Protein AF-A0A950LR34-F1 (afdb_monomer)

Secondary structure (DSSP, 8-state):
-PPPPGGG----EEEEEEEE---TT--S---EEEEE-S-EEETTEEE-SEEEEEEE-SSTTEEEEEETT-SS-SEEEEEEEESSS--EEEEEEETTEEEEEEEEEEP-

pLDDT: mean 78.22, std 17.36, range [39.41, 95.75]

Radius of gyration: 15.67 Å; Cα contacts (8 Å, |Δi|>4): 218; chains: 1; bounding box: 29×37×52 Å

Sequence (108 aa):
MTPISESEFNSCFALVPLSRAGGESSPHLEAAMAHVPFDFVVGEMLLPAGAYDLTQTEIPGMLALKRNGCAYPAALVQEIRSEPNTAKLLFYRQEKLYFLAQVLSGKN

Structure (mmCIF, N/CA/C/O backbone):
data_AF-A0A950LR34-F1
#
_entry.id   AF-A0A950LR34-F1
#
loop_
_atom_site.group_PDB
_atom_site.id
_atom_site.type_symbol
_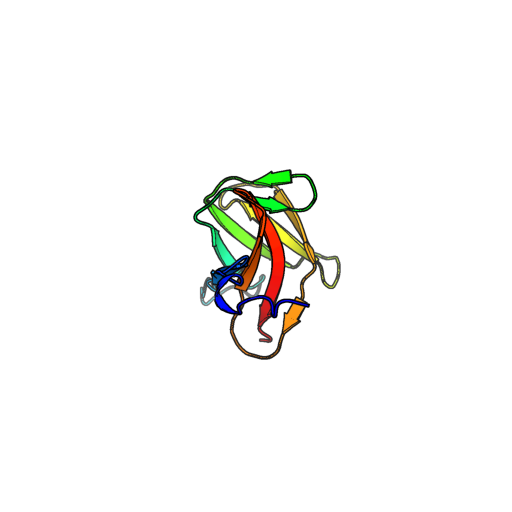atom_site.label_atom_id
_atom_site.label_alt_id
_atom_site.label_comp_id
_atom_site.label_asym_id
_atom_site.label_entity_id
_atom_site.label_seq_id
_atom_site.pdbx_PDB_ins_code
_atom_site.Cartn_x
_atom_site.Cartn_y
_atom_site.Cartn_z
_atom_site.occupancy
_atom_site.B_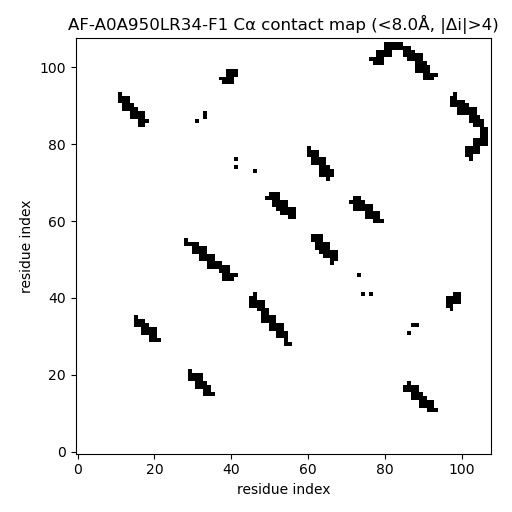iso_or_equiv
_atom_site.auth_seq_id
_atom_site.auth_comp_id
_atom_site.auth_asym_id
_atom_site.auth_atom_id
_atom_site.pdbx_PDB_model_num
ATOM 1 N N . MET A 1 1 ? 3.844 19.515 34.458 1.00 45.19 1 MET A N 1
ATOM 2 C CA . MET A 1 1 ? 4.386 18.739 33.324 1.00 45.19 1 MET A CA 1
ATOM 3 C C . MET A 1 1 ? 4.308 17.275 33.703 1.00 45.19 1 MET A C 1
ATOM 5 O O . MET A 1 1 ? 5.172 16.787 34.415 1.00 45.19 1 MET A O 1
ATOM 9 N N . THR A 1 2 ? 3.212 16.614 33.354 1.00 46.50 2 THR A N 1
ATOM 10 C CA . THR A 1 2 ? 3.083 15.162 33.501 1.00 46.50 2 THR A CA 1
ATOM 11 C C . THR A 1 2 ? 3.919 14.496 32.406 1.00 46.50 2 THR A C 1
ATOM 13 O O . THR A 1 2 ? 3.800 14.903 31.249 1.00 46.50 2 THR A O 1
ATOM 16 N N . PRO A 1 3 ? 4.791 13.527 32.733 1.00 52.62 3 PRO A N 1
ATOM 17 C CA . PRO A 1 3 ? 5.471 12.743 31.715 1.00 52.62 3 PRO A CA 1
ATOM 18 C C . PRO A 1 3 ? 4.414 11.925 30.971 1.00 52.62 3 PRO A C 1
ATOM 20 O O . PRO A 1 3 ? 3.606 11.227 31.587 1.00 52.62 3 PRO A O 1
ATOM 23 N N . ILE A 1 4 ? 4.383 12.070 29.650 1.00 55.19 4 ILE A N 1
ATOM 24 C CA . ILE A 1 4 ? 3.538 11.259 28.776 1.00 55.19 4 ILE A CA 1
ATOM 25 C C . ILE A 1 4 ? 4.001 9.815 28.971 1.00 55.19 4 ILE A C 1
ATOM 27 O O . ILE A 1 4 ? 5.184 9.517 28.803 1.00 55.19 4 ILE A O 1
ATOM 31 N N . SER A 1 5 ? 3.092 8.946 29.412 1.00 51.06 5 SER A N 1
ATOM 32 C CA . SER A 1 5 ? 3.397 7.533 29.619 1.00 51.06 5 SER A CA 1
ATOM 33 C C . SER A 1 5 ? 3.743 6.903 28.273 1.00 51.06 5 SER A C 1
ATOM 35 O O . SER A 1 5 ? 2.949 6.950 27.337 1.00 51.06 5 SER A O 1
ATOM 37 N N . GLU A 1 6 ? 4.916 6.278 28.184 1.00 54.22 6 GLU A N 1
ATOM 38 C CA . GLU A 1 6 ? 5.411 5.565 26.995 1.00 54.22 6 GLU A CA 1
ATOM 39 C C . GLU A 1 6 ? 4.458 4.447 26.506 1.00 54.22 6 GLU A C 1
ATOM 41 O O . GLU A 1 6 ? 4.628 3.921 25.410 1.00 54.22 6 GLU A O 1
ATOM 46 N N . SER A 1 7 ? 3.413 4.115 27.275 1.00 49.38 7 SER A N 1
ATOM 47 C CA . SER A 1 7 ? 2.373 3.140 26.933 1.00 49.38 7 SER A CA 1
ATOM 48 C C . SER A 1 7 ? 1.275 3.650 25.984 1.00 49.38 7 SER A C 1
ATOM 50 O O . SER A 1 7 ? 0.479 2.838 25.512 1.00 49.38 7 SER A O 1
ATOM 52 N N . GLU A 1 8 ? 1.216 4.949 25.663 1.00 49.38 8 GLU A N 1
ATOM 53 C CA . GLU A 1 8 ? 0.264 5.499 24.675 1.00 49.38 8 GLU A CA 1
ATOM 54 C C . GLU A 1 8 ? 0.808 5.522 23.235 1.00 49.38 8 GLU A C 1
ATOM 56 O O . GLU A 1 8 ? 0.053 5.760 22.293 1.00 49.38 8 GLU A O 1
ATOM 61 N N . PHE A 1 9 ? 2.074 5.149 23.015 1.00 48.31 9 PHE A N 1
ATOM 62 C CA . PHE A 1 9 ? 2.626 4.847 21.683 1.00 48.31 9 PHE A CA 1
ATOM 63 C C . PHE A 1 9 ? 2.160 3.471 21.161 1.00 48.31 9 PHE A C 1
ATOM 65 O O . PHE A 1 9 ? 2.911 2.738 20.514 1.00 48.31 9 PHE A O 1
ATOM 72 N N . ASN A 1 10 ? 0.908 3.095 21.439 1.00 48.59 10 ASN A N 1
ATOM 73 C CA . ASN A 1 10 ? 0.295 1.834 21.025 1.00 48.59 10 ASN A CA 1
ATOM 74 C C . ASN A 1 10 ? 0.110 1.790 19.494 1.00 48.59 10 ASN A C 1
ATOM 76 O O . ASN A 1 10 ? -0.959 2.085 18.962 1.00 48.59 10 ASN A O 1
ATOM 80 N N . SER A 1 11 ? 1.194 1.427 18.798 1.00 64.38 11 SER A N 1
ATOM 81 C CA . SER A 1 11 ? 1.318 1.087 17.372 1.00 64.38 11 SER A CA 1
ATOM 82 C C . SER A 1 11 ? 0.397 1.867 16.428 1.00 64.38 11 SER A C 1
ATOM 84 O O . SER A 1 11 ? -0.566 1.336 15.874 1.00 64.38 11 SER A O 1
ATOM 86 N N . CYS A 1 12 ? 0.755 3.123 16.161 1.00 86.25 12 CYS A N 1
ATOM 87 C CA . CYS A 1 12 ? 0.183 3.912 15.065 1.00 86.25 12 CYS A CA 1
ATOM 88 C C . CYS A 1 12 ? 0.709 3.486 13.686 1.00 86.25 12 CYS A C 1
ATOM 90 O O . CYS A 1 12 ? 0.555 4.234 12.730 1.00 86.25 12 CYS A O 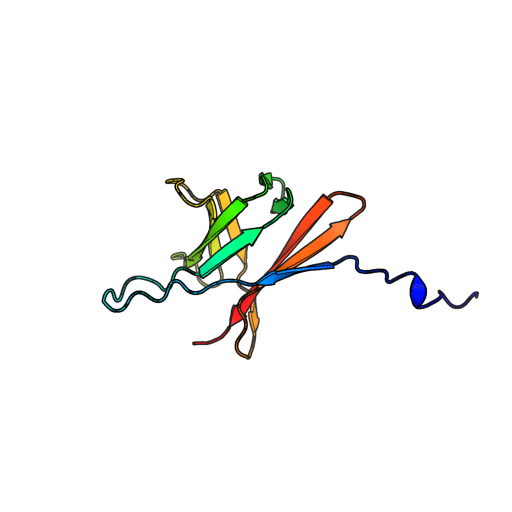1
ATOM 92 N N . PHE A 1 13 ? 1.360 2.327 13.562 1.00 88.44 13 PHE A N 1
ATOM 93 C CA . PHE A 1 13 ? 1.975 1.896 12.314 1.00 88.44 13 PHE A CA 1
ATOM 94 C C . PHE A 1 13 ? 1.668 0.435 12.001 1.00 88.44 13 PHE A C 1
ATOM 96 O O . PHE A 1 13 ? 1.536 -0.390 12.904 1.00 88.44 13 PHE A O 1
ATOM 103 N N . ALA A 1 14 ? 1.593 0.117 10.710 1.00 90.31 14 ALA A N 1
ATOM 104 C CA . ALA A 1 14 ? 1.517 -1.248 10.208 1.00 90.31 14 ALA A CA 1
ATOM 105 C C . ALA A 1 14 ? 2.574 -1.467 9.124 1.00 90.31 14 ALA A C 1
ATOM 107 O O . ALA A 1 14 ? 2.817 -0.596 8.291 1.00 90.31 14 ALA A O 1
ATOM 108 N N . LEU A 1 15 ? 3.193 -2.645 9.139 1.00 90.56 15 LEU A N 1
ATOM 109 C CA . LEU A 1 15 ? 4.165 -3.067 8.139 1.00 90.56 15 LEU A CA 1
ATOM 110 C C . LEU A 1 15 ? 3.574 -4.212 7.327 1.00 90.56 15 LEU A C 1
ATOM 112 O O . LEU A 1 15 ? 3.187 -5.233 7.893 1.00 90.56 15 LEU A O 1
ATOM 116 N N . VAL A 1 16 ? 3.553 -4.056 6.008 1.00 90.44 16 VAL A N 1
ATOM 117 C CA . VAL A 1 16 ? 3.180 -5.124 5.077 1.00 90.44 16 VAL A CA 1
ATOM 118 C C . VAL A 1 16 ? 4.432 -5.548 4.315 1.00 90.44 16 VAL A C 1
ATOM 120 O O . VAL A 1 16 ? 5.030 -4.714 3.632 1.00 90.44 16 VAL A O 1
ATOM 123 N N . PRO A 1 17 ? 4.879 -6.810 4.435 1.00 88.12 17 PRO A N 1
ATOM 124 C CA . PRO A 1 17 ? 6.027 -7.290 3.683 1.00 88.12 17 PRO A CA 1
ATOM 125 C C . PRO A 1 17 ? 5.697 -7.393 2.195 1.00 88.12 17 PRO A C 1
ATOM 127 O O . PRO A 1 17 ? 4.578 -7.738 1.814 1.00 88.12 17 PRO A O 1
ATOM 130 N N . LEU A 1 18 ? 6.697 -7.119 1.364 1.00 83.94 18 LEU A N 1
ATOM 131 C CA . LEU A 1 18 ? 6.635 -7.383 -0.063 1.00 83.94 18 LEU A CA 1
ATOM 132 C C . LEU A 1 18 ? 7.213 -8.769 -0.350 1.00 83.94 18 LEU A C 1
ATOM 134 O O . LEU A 1 18 ? 8.276 -9.138 0.152 1.00 83.94 18 LEU A O 1
ATOM 138 N N . SER A 1 19 ? 6.512 -9.537 -1.172 1.00 82.25 19 SER A N 1
ATOM 139 C CA . SER A 1 19 ? 6.984 -10.795 -1.739 1.00 82.25 19 SER A CA 1
ATOM 140 C C . SER A 1 19 ? 7.614 -10.527 -3.106 1.00 82.25 19 SER A C 1
ATOM 142 O O . SER A 1 19 ? 7.039 -9.807 -3.919 1.00 82.25 19 SER A O 1
ATOM 144 N N . ARG A 1 20 ? 8.788 -11.108 -3.379 1.00 68.62 20 ARG A N 1
ATOM 145 C CA . ARG A 1 20 ? 9.379 -11.112 -4.727 1.00 68.62 20 ARG A CA 1
ATOM 146 C C . ARG A 1 20 ? 8.802 -12.292 -5.500 1.00 68.62 20 ARG A C 1
ATOM 148 O O . ARG A 1 20 ? 8.867 -13.425 -5.022 1.00 68.62 20 ARG A O 1
ATOM 155 N N . ALA A 1 21 ? 8.243 -12.041 -6.678 1.00 57.56 21 ALA A N 1
ATOM 156 C CA . ALA A 1 21 ? 7.866 -13.110 -7.592 1.00 57.56 21 ALA A CA 1
ATOM 157 C C . ALA A 1 21 ? 9.133 -13.614 -8.307 1.00 57.56 21 ALA A C 1
ATOM 159 O O . ALA A 1 21 ? 9.530 -13.084 -9.339 1.00 57.56 21 ALA A O 1
ATOM 160 N N . GLY A 1 22 ? 9.805 -14.610 -7.725 1.00 47.00 22 GLY A N 1
ATOM 161 C CA . GLY A 1 22 ? 10.949 -15.277 -8.347 1.00 47.00 22 GLY A CA 1
ATOM 162 C C . GLY A 1 22 ? 10.488 -16.254 -9.428 1.00 47.00 22 GLY A C 1
ATOM 163 O O . GLY A 1 22 ? 10.109 -17.379 -9.116 1.00 47.00 22 GLY A O 1
ATOM 164 N N . GLY A 1 23 ? 10.505 -15.819 -10.687 1.00 44.59 23 GLY A N 1
ATOM 165 C CA . GLY A 1 23 ? 10.362 -16.681 -11.860 1.00 44.59 23 GLY A CA 1
ATOM 166 C C . GLY A 1 23 ? 11.629 -16.609 -12.705 1.00 44.59 23 GLY A C 1
ATOM 167 O O . GLY A 1 23 ? 11.886 -15.595 -13.350 1.00 44.59 23 GLY A O 1
ATOM 168 N N . GLU A 1 24 ? 12.433 -17.671 -12.694 1.00 49.19 24 GLU A N 1
ATOM 169 C CA . GLU A 1 24 ? 13.607 -17.819 -13.555 1.00 49.19 24 GLU A CA 1
ATOM 170 C C . GLU A 1 24 ? 13.148 -17.831 -15.023 1.00 49.19 24 GLU A C 1
ATOM 172 O O . GLU A 1 24 ? 12.597 -18.834 -15.466 1.00 49.19 24 GLU A O 1
ATOM 177 N N . SER A 1 25 ? 13.279 -16.717 -15.763 1.00 45.09 25 SER A N 1
ATOM 178 C CA . SER A 1 25 ? 13.499 -16.686 -17.236 1.00 45.09 25 SER A CA 1
ATOM 179 C C . SER A 1 25 ? 13.221 -15.350 -17.943 1.00 45.09 25 SER A C 1
ATOM 181 O O . SER A 1 25 ? 13.393 -15.300 -19.159 1.00 45.09 25 SER A O 1
ATOM 183 N N . SER A 1 26 ? 12.860 -14.250 -17.270 1.00 39.41 26 SER A N 1
ATOM 184 C CA . SER A 1 26 ? 12.648 -12.979 -17.988 1.00 39.41 26 SER A CA 1
ATOM 185 C C . SER A 1 26 ? 13.399 -11.798 -17.365 1.00 39.41 26 SER A C 1
ATOM 187 O O . SER A 1 26 ? 13.207 -11.523 -16.185 1.00 39.41 26 SER A O 1
ATOM 189 N N . PRO A 1 27 ? 14.218 -11.052 -18.134 1.00 39.56 27 PRO A N 1
ATOM 190 C CA . PRO A 1 27 ? 14.913 -9.850 -17.663 1.00 39.56 27 PRO A CA 1
ATOM 191 C C . PRO A 1 27 ? 13.981 -8.630 -17.511 1.00 39.56 27 PRO A C 1
ATOM 193 O O . PRO A 1 27 ? 14.451 -7.508 -17.331 1.00 39.56 27 PRO A O 1
ATOM 196 N N . HIS A 1 28 ? 12.660 -8.817 -17.586 1.00 39.66 28 HIS A N 1
ATOM 197 C CA . HIS A 1 28 ? 11.685 -7.751 -17.397 1.00 39.66 28 HIS A CA 1
ATOM 198 C C . HIS A 1 28 ? 11.227 -7.682 -15.941 1.00 39.66 28 HIS A C 1
ATOM 200 O O . HIS A 1 28 ? 10.398 -8.477 -15.517 1.00 39.66 28 HIS A O 1
ATOM 206 N N . LEU A 1 29 ? 11.771 -6.687 -15.233 1.00 47.47 29 LEU A N 1
ATOM 207 C CA . LEU A 1 29 ? 11.294 -6.104 -13.977 1.00 47.47 29 LEU A CA 1
ATOM 208 C C . LEU A 1 29 ? 10.804 -7.097 -12.915 1.00 47.47 29 LEU A C 1
ATOM 210 O O . LEU A 1 29 ? 9.661 -7.540 -12.922 1.00 47.47 29 LEU A O 1
ATOM 214 N N . GLU A 1 30 ? 11.655 -7.310 -11.917 1.00 56.78 30 GLU A N 1
ATOM 215 C CA . GLU A 1 30 ? 11.293 -7.808 -10.589 1.00 56.78 30 GLU A CA 1
ATOM 216 C C . GLU A 1 30 ? 10.065 -7.064 -10.028 1.00 56.78 30 GLU A C 1
ATOM 218 O O . GLU A 1 30 ? 10.179 -5.999 -9.421 1.00 56.78 30 GLU A O 1
ATOM 223 N N . ALA A 1 31 ? 8.870 -7.606 -10.264 1.00 65.19 31 ALA A N 1
ATOM 224 C CA . ALA A 1 31 ? 7.639 -7.098 -9.684 1.00 65.19 31 ALA A CA 1
ATOM 225 C C . ALA A 1 31 ? 7.563 -7.564 -8.224 1.00 65.19 31 ALA A C 1
ATOM 227 O O . ALA A 1 31 ? 7.581 -8.765 -7.931 1.00 65.19 31 ALA A O 1
ATOM 228 N N . ALA A 1 32 ? 7.488 -6.607 -7.302 1.00 83.62 32 ALA A N 1
ATOM 229 C CA . ALA A 1 32 ? 7.249 -6.882 -5.892 1.00 83.62 32 ALA A CA 1
ATOM 230 C C . ALA A 1 32 ? 5.739 -6.868 -5.627 1.00 83.62 32 ALA A C 1
ATOM 232 O O . ALA A 1 32 ? 5.039 -5.992 -6.125 1.00 83.62 32 ALA A O 1
ATOM 233 N N . MET A 1 33 ? 5.225 -7.808 -4.839 1.00 88.69 33 MET A N 1
ATOM 234 C CA . MET A 1 33 ? 3.796 -7.907 -4.531 1.00 88.69 33 MET A CA 1
ATOM 235 C C . MET A 1 33 ? 3.541 -7.713 -3.036 1.00 88.69 33 MET A C 1
ATOM 237 O O . MET A 1 33 ? 4.231 -8.296 -2.203 1.00 88.69 33 MET A O 1
ATOM 241 N N . ALA A 1 34 ? 2.526 -6.927 -2.690 1.00 90.62 34 ALA A N 1
ATOM 242 C CA . ALA A 1 34 ? 2.051 -6.708 -1.328 1.00 90.62 34 ALA A CA 1
ATOM 243 C C . ALA A 1 34 ? 0.655 -7.306 -1.139 1.00 90.62 34 ALA A C 1
ATOM 245 O O . ALA A 1 34 ? -0.227 -7.067 -1.961 1.00 90.62 34 ALA A O 1
ATOM 246 N N . HIS A 1 35 ? 0.417 -7.985 -0.019 1.00 94.00 35 HIS A N 1
ATOM 247 C CA . HIS A 1 35 ? -0.932 -8.351 0.420 1.00 94.00 35 HIS A CA 1
ATOM 248 C C . HIS A 1 35 ? -1.356 -7.446 1.578 1.00 94.00 35 HIS A C 1
ATOM 250 O O . HIS A 1 35 ? -0.916 -7.638 2.711 1.00 94.00 35 HIS A O 1
ATOM 256 N N . VAL A 1 36 ? -2.198 -6.452 1.296 1.00 94.50 36 VAL A N 1
ATOM 257 C CA . VAL A 1 36 ? -2.667 -5.476 2.289 1.00 94.50 36 VAL A CA 1
ATOM 258 C C . VAL A 1 36 ? -4.017 -5.940 2.859 1.00 94.50 36 VAL A C 1
ATOM 260 O O . VAL A 1 36 ? -4.974 -6.064 2.093 1.00 94.50 36 VAL A O 1
ATOM 263 N N . PRO A 1 37 ? -4.132 -6.212 4.175 1.00 95.00 37 PRO A N 1
ATOM 264 C CA . PRO A 1 37 ? -5.332 -6.813 4.770 1.00 95.00 37 PRO A CA 1
ATOM 265 C C . PRO A 1 37 ? -6.414 -5.798 5.183 1.00 95.00 37 PRO A C 1
ATOM 267 O O . PRO A 1 37 ? -7.380 -6.169 5.845 1.00 95.00 37 PRO A O 1
ATOM 270 N N . PHE A 1 38 ? -6.252 -4.524 4.836 1.00 94.94 38 PHE A N 1
ATOM 271 C CA . PHE A 1 38 ? -7.157 -3.431 5.189 1.00 94.94 38 PHE A CA 1
ATOM 272 C C . PHE A 1 38 ? -7.265 -2.435 4.036 1.00 94.94 38 PHE A C 1
ATOM 274 O O . PHE A 1 38 ? -6.368 -2.350 3.195 1.00 94.94 38 PHE A O 1
ATOM 281 N N . ASP A 1 39 ? -8.352 -1.669 4.021 1.00 95.75 39 ASP A N 1
ATOM 282 C CA . ASP A 1 39 ? -8.482 -0.520 3.131 1.00 95.75 39 ASP A CA 1
ATOM 283 C C . ASP A 1 39 ? -7.494 0.569 3.566 1.00 95.75 39 ASP A C 1
ATOM 285 O O . ASP A 1 39 ? -7.264 0.785 4.763 1.00 95.75 39 ASP A O 1
ATOM 289 N N . PHE A 1 40 ? -6.883 1.246 2.600 1.00 95.75 40 PHE A N 1
ATOM 290 C CA . PHE A 1 40 ? -5.823 2.212 2.861 1.00 95.75 40 PHE A CA 1
ATOM 291 C C . PHE A 1 40 ? -5.875 3.404 1.914 1.00 95.75 40 PHE A C 1
ATOM 293 O O . PHE A 1 40 ? -6.395 3.326 0.807 1.00 95.75 40 PHE A O 1
ATOM 300 N N . VAL A 1 41 ? -5.309 4.520 2.352 1.00 95.19 41 VAL A N 1
ATOM 301 C CA . VAL A 1 41 ? -5.273 5.780 1.619 1.00 95.19 41 VAL A CA 1
ATOM 302 C C . VAL A 1 41 ? -3.889 5.992 1.012 1.00 95.19 41 VAL A C 1
ATOM 304 O O . VAL A 1 41 ? -2.870 5.824 1.688 1.00 95.19 41 VAL A O 1
ATOM 307 N N . VAL A 1 42 ? -3.855 6.397 -0.257 1.00 92.94 42 VAL A N 1
ATOM 308 C CA . VAL A 1 42 ? -2.653 6.857 -0.965 1.00 92.94 42 VAL A CA 1
ATOM 309 C C . VAL A 1 42 ? -2.930 8.242 -1.533 1.00 92.94 42 VAL A C 1
ATOM 311 O O . VAL A 1 42 ? -3.744 8.389 -2.445 1.00 92.94 42 VAL A O 1
ATOM 314 N N . GLY A 1 43 ? -2.270 9.267 -0.987 1.00 88.31 43 GLY A N 1
ATOM 315 C CA . GLY A 1 43 ? -2.621 10.658 -1.281 1.00 88.31 43 GLY A CA 1
ATOM 316 C C . GLY A 1 43 ? -4.066 10.938 -0.863 1.00 88.31 43 GLY A C 1
ATOM 317 O O . GLY A 1 43 ? -4.367 10.956 0.325 1.00 88.31 43 GLY A O 1
ATOM 318 N N . GLU A 1 44 ? -4.955 11.098 -1.843 1.00 87.75 44 GLU A N 1
ATOM 319 C CA . GLU A 1 44 ? -6.393 11.349 -1.644 1.00 87.75 44 GLU A CA 1
ATOM 320 C C . GLU A 1 44 ? -7.276 10.142 -2.016 1.00 87.75 44 GLU A C 1
ATOM 322 O O . GLU A 1 44 ? -8.500 10.199 -1.906 1.00 87.75 44 GLU A O 1
ATOM 327 N N . MET A 1 45 ? -6.676 9.036 -2.469 1.00 91.56 45 MET A N 1
ATOM 328 C CA . MET A 1 45 ? -7.409 7.869 -2.962 1.00 91.56 45 MET A CA 1
ATOM 329 C C . MET A 1 45 ? -7.526 6.789 -1.895 1.00 91.56 45 MET A C 1
ATOM 331 O O . MET A 1 45 ? -6.515 6.338 -1.359 1.00 91.56 45 MET A O 1
ATOM 335 N N . LEU A 1 46 ? -8.750 6.319 -1.652 1.00 94.06 46 LEU A N 1
ATOM 336 C CA . LEU A 1 46 ? -9.010 5.121 -0.858 1.00 94.06 46 LEU A CA 1
ATOM 337 C C . LEU A 1 46 ? -8.913 3.876 -1.750 1.00 94.06 46 LEU A C 1
ATOM 339 O O . LEU A 1 46 ? -9.654 3.733 -2.724 1.00 94.06 46 LEU A O 1
ATOM 343 N N . LEU A 1 47 ? -8.007 2.972 -1.401 1.00 94.75 47 LEU A N 1
ATOM 344 C CA . LEU A 1 47 ? -7.774 1.699 -2.065 1.00 94.75 47 LEU A CA 1
ATOM 345 C C . LEU A 1 47 ? -8.256 0.547 -1.171 1.00 94.75 47 LEU A C 1
ATOM 347 O O . LEU A 1 47 ? -7.979 0.555 0.030 1.00 94.75 47 LEU A O 1
ATOM 351 N N . PRO A 1 48 ? -8.974 -0.442 -1.728 1.00 95.25 48 PRO A N 1
ATOM 352 C CA . PRO A 1 48 ? -9.487 -1.556 -0.942 1.00 95.25 48 PRO A CA 1
ATOM 353 C C . PRO A 1 48 ? -8.378 -2.523 -0.511 1.00 95.25 48 PRO A C 1
ATOM 355 O O . PRO A 1 48 ? -7.345 -2.639 -1.169 1.00 95.25 48 PRO A O 1
ATOM 358 N N . ALA A 1 49 ? -8.625 -3.302 0.538 1.00 95.62 49 ALA A N 1
ATOM 359 C CA . ALA A 1 49 ? -7.782 -4.441 0.892 1.00 95.62 49 ALA A CA 1
ATOM 360 C C . ALA A 1 49 ? -7.571 -5.384 -0.313 1.00 95.62 49 ALA A C 1
ATOM 362 O O . ALA A 1 49 ? -8.487 -5.643 -1.108 1.00 95.62 49 ALA A O 1
ATOM 363 N N . GLY A 1 50 ? -6.363 -5.933 -0.454 1.00 94.31 50 GLY A N 1
ATOM 364 C CA . GLY A 1 50 ? -6.056 -6.851 -1.547 1.00 94.31 50 GLY A CA 1
ATOM 365 C C . GLY A 1 50 ? -4.577 -7.009 -1.878 1.00 94.31 50 GLY A C 1
ATOM 366 O O . GLY A 1 50 ? -3.691 -6.564 -1.150 1.00 94.31 50 GLY A O 1
ATOM 367 N N . ALA A 1 51 ? -4.332 -7.683 -3.003 1.00 93.06 51 ALA A N 1
ATOM 368 C CA . ALA A 1 51 ? -3.006 -7.857 -3.578 1.00 93.06 51 ALA A CA 1
ATOM 369 C C . ALA A 1 51 ? -2.665 -6.687 -4.509 1.00 93.06 51 ALA A C 1
ATOM 371 O O . ALA A 1 51 ? -3.461 -6.326 -5.385 1.00 93.06 51 ALA A O 1
ATOM 372 N N . TYR A 1 52 ? -1.477 -6.124 -4.329 1.00 91.88 52 TYR A N 1
ATOM 373 C CA . TYR A 1 52 ? -0.970 -5.005 -5.108 1.00 91.88 52 TYR A CA 1
ATOM 374 C C . TYR A 1 52 ? 0.427 -5.303 -5.632 1.00 91.88 52 TYR A C 1
ATOM 376 O O . TYR A 1 52 ? 1.319 -5.651 -4.863 1.00 91.88 52 TYR A O 1
ATOM 384 N N . ASP A 1 53 ? 0.615 -5.115 -6.931 1.00 90.19 53 ASP A N 1
ATOM 385 C CA . ASP A 1 53 ? 1.914 -5.160 -7.581 1.00 90.19 53 ASP A CA 1
ATOM 386 C C . ASP A 1 53 ? 2.561 -3.772 -7.492 1.00 90.19 53 ASP A C 1
ATOM 388 O O . ASP A 1 53 ? 1.920 -2.749 -7.757 1.00 90.19 53 ASP A O 1
ATOM 392 N N . LEU A 1 54 ? 3.842 -3.742 -7.150 1.00 87.56 54 LEU A N 1
ATOM 393 C CA . LEU A 1 54 ? 4.709 -2.581 -7.25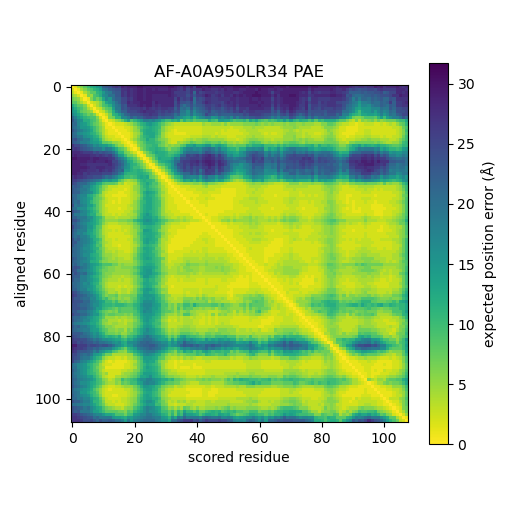1 1.00 87.56 54 LEU A CA 1
ATOM 394 C C . LEU A 1 54 ? 5.682 -2.799 -8.399 1.00 87.56 54 LEU A C 1
ATOM 396 O O . LEU A 1 54 ? 6.419 -3.785 -8.444 1.00 87.56 54 LEU A O 1
ATOM 400 N N . THR A 1 55 ? 5.676 -1.853 -9.329 1.00 86.31 55 THR A N 1
ATOM 401 C CA . THR A 1 55 ? 6.513 -1.892 -10.530 1.00 86.31 55 THR A CA 1
ATOM 402 C C . THR A 1 55 ? 7.273 -0.586 -10.671 1.00 86.31 55 THR A C 1
ATOM 404 O O . THR A 1 55 ? 6.754 0.476 -10.320 1.00 86.31 55 THR A O 1
ATOM 407 N N . GLN A 1 56 ? 8.514 -0.653 -11.156 1.00 85.06 56 GLN A N 1
ATOM 408 C CA . GLN A 1 56 ? 9.266 0.563 -11.446 1.00 85.06 56 GLN A CA 1
ATOM 409 C C . GLN A 1 56 ? 8.620 1.301 -12.611 1.00 85.06 56 GLN A C 1
ATOM 411 O O . GLN A 1 56 ? 8.139 0.692 -13.567 1.00 85.06 56 GLN A O 1
ATOM 416 N N . THR A 1 57 ? 8.609 2.622 -12.505 1.00 85.38 57 THR A N 1
ATOM 417 C CA . THR A 1 57 ? 8.160 3.493 -13.587 1.00 85.38 57 THR A CA 1
ATOM 418 C C . THR A 1 57 ? 9.357 4.064 -14.331 1.00 85.38 57 THR A C 1
ATOM 420 O O . THR A 1 57 ? 10.495 3.978 -13.870 1.00 85.38 57 THR A O 1
ATOM 423 N N . GLU A 1 58 ? 9.096 4.696 -15.471 1.00 86.19 58 GLU A N 1
ATOM 424 C CA . GLU A 1 58 ? 10.109 5.468 -16.195 1.00 86.19 58 GLU A CA 1
ATOM 425 C C . GLU A 1 58 ? 10.583 6.699 -15.402 1.00 86.19 58 GLU A C 1
ATOM 427 O O . GLU A 1 58 ? 11.630 7.265 -15.711 1.00 86.19 58 GLU A O 1
ATOM 432 N N . ILE A 1 59 ? 9.836 7.109 -14.367 1.00 85.31 59 ILE A N 1
ATOM 433 C CA . ILE A 1 59 ? 10.180 8.233 -13.498 1.00 85.31 59 ILE A CA 1
ATOM 434 C C . ILE A 1 59 ? 11.081 7.719 -12.362 1.00 85.31 59 ILE A C 1
ATOM 436 O O . ILE A 1 59 ? 10.630 6.932 -11.521 1.00 85.31 59 ILE A O 1
ATOM 440 N N . PRO A 1 60 ? 12.346 8.173 -12.279 1.00 83.06 60 PRO A N 1
ATOM 441 C CA . PRO A 1 60 ? 13.256 7.738 -11.228 1.00 83.06 60 PRO A CA 1
ATOM 442 C C . PRO A 1 60 ? 12.704 8.035 -9.830 1.00 83.06 60 PRO A C 1
ATOM 444 O O . PRO A 1 60 ? 12.256 9.145 -9.551 1.00 83.06 60 PRO A O 1
ATOM 447 N N . GLY A 1 61 ? 12.765 7.041 -8.942 1.00 83.94 61 GLY A N 1
ATOM 448 C CA . GLY A 1 61 ? 12.275 7.165 -7.567 1.00 83.94 61 GLY A CA 1
ATOM 449 C C . GLY A 1 61 ? 10.755 7.052 -7.421 1.00 83.94 61 GLY A C 1
ATOM 450 O O . GLY A 1 61 ? 10.249 7.270 -6.325 1.00 83.94 61 GLY A O 1
ATOM 451 N N . MET A 1 62 ? 10.028 6.697 -8.486 1.00 87.75 62 MET A N 1
ATOM 452 C CA . MET A 1 62 ? 8.586 6.455 -8.440 1.00 87.75 62 MET A CA 1
ATOM 453 C C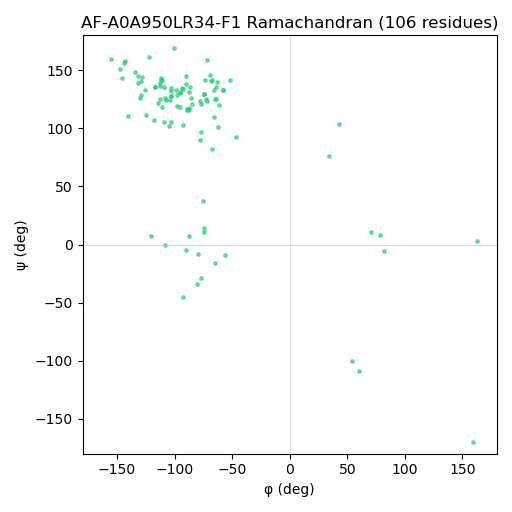 . MET A 1 62 ? 8.257 5.005 -8.798 1.00 87.75 62 MET A C 1
ATOM 455 O O . MET A 1 62 ? 8.754 4.450 -9.785 1.00 87.75 62 MET A O 1
ATOM 459 N N . LEU A 1 63 ? 7.357 4.416 -8.018 1.00 88.44 63 LEU A N 1
ATOM 460 C CA . LEU A 1 63 ? 6.772 3.104 -8.255 1.00 88.44 63 LEU A CA 1
ATOM 461 C C . LEU A 1 63 ? 5.299 3.256 -8.623 1.00 88.44 63 LEU A C 1
ATOM 463 O O . LEU A 1 63 ? 4.574 4.079 -8.060 1.00 88.44 63 LEU A O 1
ATOM 467 N N . ALA A 1 64 ? 4.849 2.430 -9.557 1.00 90.06 64 ALA A N 1
ATOM 468 C CA . ALA A 1 64 ? 3.442 2.260 -9.856 1.00 90.06 64 ALA A CA 1
ATOM 469 C C . ALA A 1 64 ? 2.875 1.184 -8.932 1.00 90.06 64 ALA A C 1
ATOM 471 O O . ALA A 1 64 ? 3.293 0.025 -8.989 1.00 90.06 64 ALA A O 1
ATOM 472 N N . LEU A 1 65 ? 1.915 1.585 -8.100 1.00 90.88 65 LEU A N 1
ATOM 473 C CA . LEU A 1 65 ? 1.109 0.695 -7.281 1.00 90.88 65 LEU A CA 1
ATOM 474 C C . LEU A 1 65 ? -0.122 0.287 -8.088 1.00 90.88 65 LEU A C 1
ATOM 476 O O .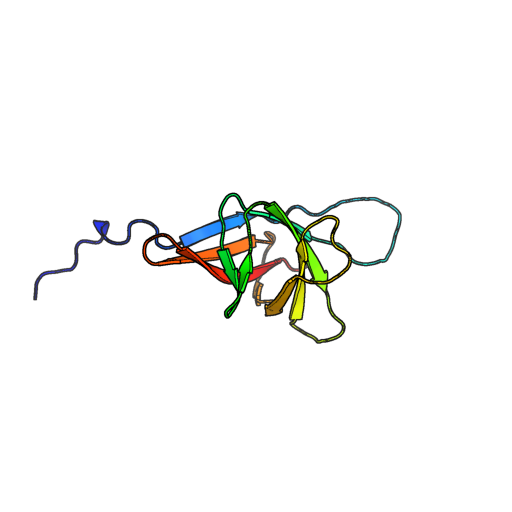 LEU A 1 65 ? -0.961 1.122 -8.437 1.00 90.88 65 LEU A O 1
ATOM 480 N N . LYS A 1 66 ? -0.247 -0.999 -8.386 1.00 91.81 66 LYS A N 1
ATOM 481 C CA . LYS A 1 66 ? -1.298 -1.543 -9.244 1.00 91.81 66 LYS A CA 1
ATOM 482 C C . LYS A 1 66 ? -2.026 -2.650 -8.507 1.00 91.81 66 LYS A C 1
ATOM 484 O O . LYS A 1 66 ? -1.389 -3.530 -7.947 1.00 91.81 66 LYS A O 1
ATOM 489 N N . ARG A 1 67 ? -3.357 -2.644 -8.513 1.00 90.38 67 ARG A N 1
ATOM 490 C CA . ARG A 1 67 ? -4.105 -3.790 -7.985 1.00 90.38 67 ARG A CA 1
ATOM 491 C C . ARG A 1 67 ? -3.847 -5.001 -8.883 1.00 90.38 67 ARG A C 1
ATOM 493 O O . ARG A 1 67 ? -3.921 -4.878 -10.107 1.00 90.38 67 ARG A O 1
ATOM 500 N N . ASN A 1 68 ? -3.540 -6.149 -8.288 1.00 86.44 68 ASN A N 1
ATOM 501 C CA . ASN A 1 68 ? -3.261 -7.361 -9.051 1.00 86.44 68 ASN A CA 1
ATOM 502 C C . ASN A 1 68 ? -4.468 -7.707 -9.950 1.00 86.44 68 ASN A C 1
ATOM 504 O O . ASN A 1 68 ? -5.619 -7.622 -9.517 1.00 86.44 68 ASN A O 1
ATOM 508 N N . GLY A 1 69 ? -4.207 -8.017 -11.223 1.00 80.31 69 GLY A N 1
ATOM 509 C CA . GLY A 1 69 ? -5.239 -8.269 -12.236 1.00 80.31 69 GLY A CA 1
ATOM 510 C C . GLY A 1 69 ? -5.855 -7.020 -12.888 1.00 80.31 69 GLY A C 1
ATOM 511 O O . GLY A 1 69 ? -6.617 -7.157 -13.843 1.00 80.31 69 GLY A O 1
ATOM 512 N N . CYS A 1 70 ? -5.519 -5.804 -12.445 1.00 83.25 70 CYS A N 1
ATOM 513 C CA . CYS A 1 70 ? -5.927 -4.573 -13.127 1.00 83.25 70 CYS A CA 1
ATOM 514 C C . CYS A 1 70 ? -4.899 -4.143 -14.183 1.00 83.25 70 CYS A C 1
ATOM 516 O O . CYS A 1 70 ? -3.692 -4.288 -13.995 1.00 83.25 70 CYS A O 1
ATOM 518 N N . ALA A 1 71 ? -5.387 -3.577 -15.292 1.00 79.38 71 ALA A N 1
ATOM 519 C CA . ALA A 1 71 ? -4.542 -3.104 -16.391 1.00 79.38 71 ALA A CA 1
ATOM 520 C C . ALA A 1 71 ? -3.851 -1.761 -16.092 1.00 79.38 71 ALA A C 1
ATOM 522 O O . ALA A 1 71 ? -2.757 -1.511 -16.589 1.00 79.38 71 ALA A O 1
ATOM 523 N N . TYR A 1 72 ? -4.470 -0.915 -15.265 1.00 81.19 72 TYR A N 1
ATOM 524 C CA . TYR A 1 72 ? -4.003 0.443 -14.986 1.00 81.19 72 TYR A CA 1
ATOM 525 C C . TYR A 1 72 ? -3.508 0.581 -13.541 1.00 81.19 72 TYR A C 1
ATOM 527 O O . TYR A 1 72 ? -4.100 -0.029 -12.642 1.00 81.19 72 TYR A O 1
ATOM 535 N N . PRO A 1 73 ? -2.440 1.366 -13.299 1.00 82.12 73 PRO A N 1
ATOM 536 C CA . PRO A 1 73 ? -1.966 1.641 -11.951 1.00 82.12 73 PRO A CA 1
ATOM 537 C C . PRO A 1 73 ? -3.029 2.401 -11.158 1.00 82.12 73 PRO A C 1
ATOM 539 O O . PRO A 1 73 ? -3.695 3.293 -11.678 1.00 82.12 73 PRO A O 1
ATOM 542 N N . ALA A 1 74 ? -3.170 2.036 -9.888 1.00 85.56 74 ALA A N 1
ATOM 543 C CA . ALA A 1 74 ? -4.073 2.701 -8.963 1.00 85.56 74 ALA A CA 1
ATOM 544 C C . ALA A 1 74 ? -3.451 3.987 -8.406 1.00 85.56 74 ALA A C 1
ATOM 546 O O . ALA A 1 74 ? -4.169 4.946 -8.160 1.00 85.56 74 ALA A O 1
ATOM 547 N N . ALA A 1 75 ? -2.127 4.015 -8.211 1.00 90.38 75 ALA A N 1
ATOM 548 C CA . ALA A 1 75 ? -1.409 5.185 -7.716 1.00 90.38 75 ALA A CA 1
ATOM 549 C C . ALA A 1 75 ? 0.068 5.182 -8.141 1.00 90.38 75 ALA A C 1
ATOM 551 O O . ALA A 1 75 ? 0.644 4.132 -8.433 1.00 90.38 75 ALA A O 1
ATOM 552 N N . LEU A 1 76 ? 0.688 6.363 -8.111 1.00 90.12 76 LEU A N 1
ATOM 553 C CA . LEU A 1 76 ? 2.140 6.535 -8.157 1.00 90.12 76 LEU A CA 1
ATOM 554 C C . LEU A 1 76 ? 2.644 6.865 -6.753 1.00 90.12 76 LEU A C 1
ATOM 556 O O . LEU A 1 76 ? 2.088 7.736 -6.085 1.00 90.12 76 LEU A O 1
ATOM 560 N N . VAL A 1 77 ? 3.689 6.175 -6.306 1.00 89.81 77 VAL A N 1
ATOM 561 C CA . VAL A 1 77 ? 4.227 6.303 -4.947 1.00 89.81 77 VAL A CA 1
ATOM 562 C C . VAL A 1 77 ? 5.736 6.483 -4.981 1.00 89.81 77 VAL A C 1
ATOM 564 O O . VAL A 1 77 ? 6.415 5.929 -5.841 1.00 89.81 77 VAL A O 1
ATOM 567 N N . GLN A 1 78 ? 6.261 7.274 -4.048 1.00 87.19 78 GLN A N 1
ATOM 568 C CA . GLN A 1 78 ? 7.697 7.506 -3.943 1.00 87.19 78 GLN A CA 1
ATOM 569 C C . GLN A 1 78 ? 8.399 6.280 -3.355 1.00 87.19 78 GLN A C 1
ATOM 571 O O . GLN A 1 78 ? 8.007 5.759 -2.308 1.00 87.19 78 GLN A O 1
ATOM 576 N N . GLU A 1 79 ? 9.452 5.839 -4.034 1.00 85.69 79 GLU A N 1
ATOM 577 C CA . GLU A 1 79 ? 10.364 4.813 -3.554 1.00 85.69 79 GLU A CA 1
ATOM 578 C C . GLU A 1 79 ? 11.330 5.416 -2.537 1.00 85.69 79 GLU A C 1
ATOM 580 O O . GLU A 1 79 ? 12.097 6.329 -2.849 1.00 85.69 79 GLU A O 1
ATOM 585 N N . ILE A 1 80 ? 11.359 4.843 -1.338 1.00 83.38 80 ILE A N 1
ATOM 586 C CA . ILE A 1 80 ? 12.402 5.117 -0.358 1.00 83.38 80 ILE A CA 1
ATOM 587 C C . ILE A 1 80 ? 13.353 3.925 -0.368 1.00 83.38 80 ILE A C 1
ATOM 589 O O . ILE A 1 80 ? 13.053 2.841 0.135 1.00 83.38 80 ILE A O 1
ATOM 593 N N . ARG A 1 81 ? 14.524 4.129 -0.973 1.00 72.50 81 ARG A N 1
ATOM 594 C CA . ARG A 1 81 ? 15.585 3.119 -1.013 1.00 72.50 81 ARG A CA 1
ATOM 595 C C . ARG A 1 81 ? 16.206 2.985 0.372 1.00 72.50 81 ARG A C 1
ATOM 597 O O . ARG A 1 81 ? 16.686 3.973 0.926 1.00 72.50 81 ARG A O 1
ATOM 604 N N . SER A 1 82 ? 16.202 1.775 0.923 1.00 65.50 82 SER A N 1
ATOM 605 C CA . SER A 1 82 ? 16.761 1.489 2.247 1.00 65.50 82 SER A CA 1
ATOM 606 C C . SER A 1 82 ? 17.675 0.260 2.201 1.00 65.50 82 SER A C 1
ATOM 608 O O . SER A 1 82 ? 17.370 -0.731 1.538 1.00 65.50 82 SER A O 1
ATOM 610 N N . GLU A 1 83 ? 18.810 0.332 2.899 1.00 64.62 83 GLU A N 1
ATOM 611 C CA . GLU A 1 83 ? 19.766 -0.771 3.085 1.00 64.62 83 GLU A CA 1
ATOM 612 C C . GLU A 1 83 ? 19.520 -1.444 4.463 1.00 64.62 83 GLU A C 1
ATOM 614 O O . GLU A 1 83 ? 19.485 -0.708 5.453 1.00 64.62 83 GLU A O 1
ATOM 619 N N . PRO A 1 84 ? 19.446 -2.791 4.614 1.00 57.94 84 PRO A N 1
ATOM 620 C CA . PRO A 1 84 ? 19.289 -3.826 3.594 1.00 57.94 84 PRO A CA 1
ATOM 621 C C . PRO A 1 84 ? 18.044 -4.741 3.765 1.00 57.94 84 PRO A C 1
ATOM 623 O O . PRO A 1 84 ? 17.479 -4.928 4.842 1.00 57.94 84 PRO A O 1
ATOM 626 N N . ASN A 1 85 ? 17.706 -5.399 2.650 1.00 56.06 85 ASN A N 1
ATOM 627 C CA . ASN A 1 85 ? 17.080 -6.723 2.509 1.00 56.06 85 ASN A CA 1
ATOM 628 C C . ASN A 1 85 ? 15.611 -6.978 2.884 1.00 56.06 85 ASN A C 1
ATOM 630 O O . ASN A 1 85 ? 15.189 -8.136 2.894 1.00 56.06 85 ASN A O 1
ATOM 634 N N . THR A 1 86 ? 14.778 -5.972 3.147 1.00 64.19 86 THR A N 1
ATOM 635 C CA . THR A 1 86 ? 13.331 -6.244 3.177 1.00 64.19 86 THR A CA 1
ATOM 636 C C . THR A 1 86 ? 12.524 -5.129 2.554 1.00 64.19 86 THR A C 1
ATOM 638 O O . THR A 1 86 ? 12.394 -4.044 3.113 1.00 64.19 86 THR A O 1
ATOM 641 N N . ALA A 1 87 ? 11.945 -5.438 1.398 1.00 79.56 87 ALA A N 1
ATOM 642 C CA . ALA A 1 87 ? 10.986 -4.574 0.754 1.00 79.56 87 ALA A CA 1
ATOM 643 C C . ALA A 1 87 ? 9.659 -4.638 1.544 1.00 79.56 87 ALA A C 1
ATOM 645 O O . ALA A 1 87 ? 9.164 -5.729 1.844 1.00 79.56 87 ALA A O 1
ATOM 646 N N . LYS A 1 88 ? 9.127 -3.491 1.980 1.00 88.06 88 LYS A N 1
ATOM 647 C CA . LYS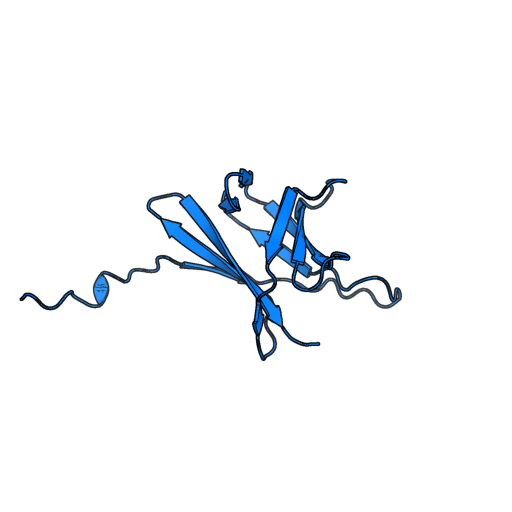 A 1 88 ? 7.932 -3.391 2.838 1.00 88.06 88 LYS A CA 1
ATOM 648 C C . LYS A 1 88 ? 7.141 -2.122 2.528 1.00 88.06 88 LYS A C 1
ATOM 650 O O . LYS A 1 88 ? 7.717 -1.092 2.193 1.00 88.06 88 LYS A O 1
ATOM 655 N N . LEU A 1 89 ? 5.832 -2.173 2.738 1.00 91.06 89 LEU A N 1
ATOM 656 C CA . LEU A 1 89 ? 4.985 -0.989 2.839 1.00 91.06 89 LEU A CA 1
ATOM 657 C C . LEU A 1 89 ? 4.822 -0.618 4.313 1.00 91.06 89 LEU A C 1
ATOM 659 O O . LEU A 1 89 ? 4.481 -1.472 5.135 1.00 91.06 89 LEU A O 1
ATOM 663 N N . LEU A 1 90 ? 5.054 0.649 4.638 1.00 91.56 90 LEU A N 1
ATOM 664 C CA . LEU A 1 90 ? 4.776 1.224 5.947 1.00 91.56 90 LEU A CA 1
ATOM 665 C C . LEU A 1 90 ? 3.507 2.058 5.864 1.00 91.56 90 LEU A C 1
ATOM 667 O O . LEU A 1 90 ? 3.405 2.982 5.055 1.00 91.56 90 LEU A O 1
ATOM 671 N N . PHE A 1 91 ? 2.581 1.774 6.766 1.00 93.38 91 PHE A N 1
ATOM 672 C CA . PHE A 1 91 ? 1.351 2.523 6.925 1.00 93.38 91 PHE A CA 1
ATOM 673 C C . PHE A 1 91 ? 1.351 3.248 8.258 1.00 93.38 91 PHE A C 1
ATOM 675 O O . PHE A 1 91 ? 1.732 2.661 9.269 1.00 93.38 91 PHE A O 1
ATOM 682 N N . TYR A 1 92 ? 0.875 4.487 8.264 1.00 92.75 92 TYR A N 1
ATOM 683 C CA . TYR A 1 92 ? 0.487 5.200 9.473 1.00 92.75 92 TYR A CA 1
ATOM 684 C C . TYR A 1 92 ? -1.018 5.037 9.6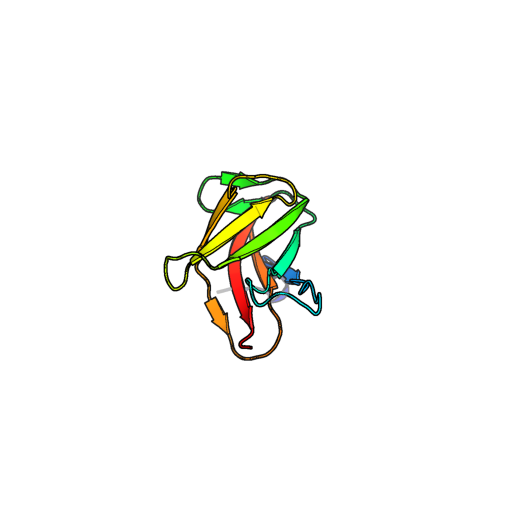90 1.00 92.75 92 TYR A C 1
ATOM 686 O O . TYR A 1 92 ? -1.806 5.224 8.765 1.00 92.75 92 TYR A O 1
ATOM 694 N N . ARG A 1 93 ? -1.428 4.675 10.902 1.00 92.25 93 ARG A N 1
ATOM 695 C CA . ARG A 1 93 ? -2.827 4.562 11.299 1.00 92.25 93 ARG A CA 1
ATOM 696 C C . ARG A 1 93 ? -3.245 5.826 12.033 1.00 92.25 93 ARG A C 1
ATOM 698 O O . ARG A 1 93 ? -2.742 6.098 13.123 1.00 92.25 93 ARG A O 1
ATOM 705 N N . GLN A 1 94 ? -4.228 6.524 11.481 1.00 88.38 94 GLN A N 1
ATOM 706 C CA . GLN A 1 94 ? -4.929 7.608 12.158 1.00 88.38 94 GLN A CA 1
ATOM 707 C C . GLN A 1 94 ? -6.377 7.184 12.372 1.00 88.38 94 GLN A C 1
ATOM 709 O O . GLN A 1 94 ? -7.077 6.847 11.419 1.00 88.38 94 GLN A O 1
ATOM 714 N N . GLU A 1 95 ? -6.812 7.162 13.631 1.00 85.50 95 GLU A N 1
ATOM 715 C CA . GLU A 1 95 ? -8.132 6.661 14.031 1.00 85.50 95 GLU A CA 1
ATOM 716 C C . GLU A 1 95 ? -8.392 5.227 13.525 1.00 85.50 95 GLU A C 1
ATOM 718 O O . GLU A 1 95 ? -7.911 4.261 14.121 1.00 85.50 95 GLU A O 1
ATOM 723 N N . LYS A 1 96 ? -9.142 5.085 12.425 1.00 86.19 96 LYS A N 1
ATOM 724 C CA . LYS A 1 96 ? -9.521 3.810 11.794 1.00 86.19 96 LYS A CA 1
ATOM 725 C C . LYS A 1 96 ? -9.039 3.681 10.346 1.00 86.19 96 LYS A C 1
ATOM 727 O O . LYS A 1 96 ? -9.426 2.733 9.670 1.00 86.19 96 LYS A O 1
ATOM 732 N N . LEU A 1 97 ? -8.222 4.619 9.872 1.00 91.12 97 LEU A N 1
ATOM 733 C CA . LEU A 1 97 ? -7.711 4.652 8.505 1.00 91.12 97 LEU A CA 1
ATOM 734 C C . LEU A 1 97 ? -6.211 4.384 8.482 1.00 91.12 97 LEU A C 1
ATOM 736 O O . LEU 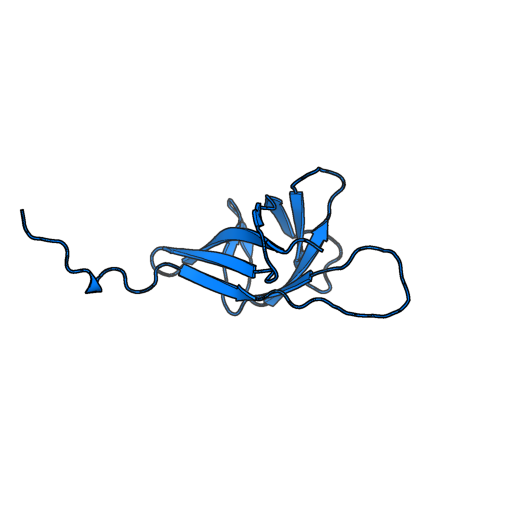A 1 97 ? -5.467 4.855 9.344 1.00 91.12 97 LEU A O 1
ATOM 740 N N . TYR A 1 98 ? -5.777 3.639 7.470 1.00 94.94 98 TYR A N 1
ATOM 741 C CA . TYR A 1 98 ? -4.373 3.363 7.199 1.00 94.94 98 TYR A CA 1
ATOM 742 C C . TYR A 1 98 ? -3.916 4.214 6.023 1.00 94.94 98 TYR A C 1
ATOM 744 O O . TYR A 1 98 ? -4.493 4.139 4.948 1.00 94.94 98 TYR A O 1
ATOM 752 N N . PHE A 1 99 ? -2.870 5.005 6.205 1.00 94.12 99 PHE A N 1
ATOM 753 C CA . PHE A 1 99 ? -2.286 5.859 5.177 1.00 94.12 99 PHE A CA 1
ATOM 754 C C . PHE A 1 99 ? -0.947 5.273 4.768 1.00 94.12 99 PHE A C 1
ATOM 756 O O . PHE A 1 99 ? -0.103 5.024 5.631 1.00 94.12 99 PHE A O 1
ATOM 763 N N . LEU A 1 100 ? -0.739 5.041 3.474 1.00 94.00 100 LEU A N 1
ATOM 764 C CA . LEU A 1 100 ? 0.556 4.596 2.973 1.00 94.00 100 LEU A CA 1
ATOM 765 C C . LEU A 1 100 ? 1.576 5.719 3.189 1.00 94.00 100 LEU A C 1
ATOM 767 O O . LEU A 1 100 ? 1.513 6.758 2.537 1.00 94.00 100 LEU A O 1
ATOM 771 N N . ALA A 1 101 ? 2.497 5.505 4.123 1.00 89.19 101 ALA A N 1
ATOM 772 C CA . ALA A 1 101 ? 3.497 6.489 4.508 1.00 89.19 101 ALA A CA 1
ATOM 773 C C . ALA A 1 101 ? 4.786 6.311 3.705 1.00 89.19 101 ALA A C 1
ATOM 775 O O . ALA A 1 101 ? 5.367 7.289 3.243 1.00 89.19 101 ALA A O 1
ATOM 776 N N . GLN A 1 102 ? 5.253 5.065 3.561 1.00 87.75 102 GLN A N 1
ATOM 777 C CA . GLN A 1 102 ? 6.524 4.772 2.901 1.00 87.75 102 GLN A CA 1
ATOM 778 C C . GLN A 1 102 ? 6.474 3.450 2.141 1.00 87.75 102 GLN A C 1
ATOM 780 O O . GLN A 1 102 ? 5.908 2.462 2.613 1.00 87.75 102 GLN A O 1
ATOM 785 N N . VAL A 1 103 ? 7.140 3.430 0.989 1.00 85.88 103 VAL A N 1
ATOM 786 C CA . VAL A 1 103 ? 7.473 2.208 0.258 1.00 85.88 103 VAL A CA 1
ATOM 787 C C . VAL A 1 103 ? 8.968 1.992 0.383 1.00 85.88 103 VAL A C 1
ATOM 789 O O . VAL A 1 103 ? 9.760 2.714 -0.219 1.00 85.88 103 VAL A O 1
ATOM 792 N N . LEU A 1 104 ? 9.343 1.026 1.213 1.00 81.19 104 LEU A N 1
ATOM 793 C CA . LEU A 1 104 ? 10.729 0.653 1.433 1.00 81.19 104 LEU A CA 1
ATOM 794 C C . LEU A 1 104 ? 11.090 -0.417 0.412 1.00 81.19 104 LEU A C 1
ATOM 796 O O . LEU A 1 104 ? 10.526 -1.511 0.446 1.00 81.19 104 LEU A O 1
ATOM 800 N N . SER A 1 105 ? 12.027 -0.106 -0.476 1.00 72.06 105 SER A N 1
ATOM 801 C CA . SER A 1 105 ? 12.615 -1.075 -1.403 1.00 72.06 105 SER A CA 1
ATOM 802 C C . SER A 1 105 ? 13.996 -1.470 -0.893 1.00 72.06 105 SER A C 1
ATOM 804 O O . SER A 1 105 ? 14.826 -0.602 -0.608 1.00 72.06 105 SER A O 1
ATOM 806 N N . GLY A 1 106 ? 14.243 -2.777 -0.778 1.00 62.50 106 GLY A N 1
ATOM 807 C CA . GLY A 1 106 ? 15.582 -3.299 -0.515 1.00 62.50 106 GLY A CA 1
ATOM 808 C C . GLY A 1 106 ? 16.457 -3.185 -1.763 1.00 62.50 106 GLY A C 1
ATOM 809 O O . GLY A 1 106 ? 15.973 -3.391 -2.876 1.00 62.50 106 GLY A O 1
ATOM 810 N N . LYS A 1 107 ? 17.738 -2.857 -1.582 1.00 49.66 107 LYS A N 1
ATOM 811 C CA . LYS A 1 107 ? 18.734 -2.901 -2.659 1.00 49.66 107 LYS A CA 1
ATOM 812 C C . LYS A 1 107 ? 18.918 -4.343 -3.139 1.00 49.66 107 LYS A C 1
ATOM 814 O O . LYS A 1 107 ? 18.980 -5.257 -2.317 1.00 49.66 107 LYS A O 1
ATOM 819 N N . ASN A 1 108 ? 18.965 -4.516 -4.459 1.00 45.94 108 ASN A N 1
ATOM 820 C CA . ASN A 1 108 ? 19.357 -5.765 -5.109 1.00 45.94 108 ASN A CA 1
ATOM 821 C C . ASN A 1 108 ? 20.883 -5.857 -5.180 1.00 45.94 108 ASN A C 1
ATOM 823 O O . ASN A 1 108 ? 21.499 -4.815 -5.510 1.00 45.94 108 ASN A O 1
#

Nearest PDB structures (foldseek):
  8ow1-assembly1_OO  TM=3.978E-01  e=6.507E+00  Saccharomyces cerevisiae

Foldseek 3Di:
DDPDPPVVVPDQKDKWFWDFPDDPDDPPWGKTKTQAQAWADEPHDIDGGGIWIWTDDPDPQWTFTCGPPDPHGPDIDGEDEDDADTFIFMWGHDPHHTYGDYTYDHDD

Solvent-accessible surface area (backbone atoms only — not comparable to full-atom values): 6458 Å² total; per-residue (Å²): 135,80,80,79,63,81,78,73,72,69,65,51,56,49,78,38,62,44,46,73,68,87,66,99,84,65,96,71,70,87,43,34,34,33,66,41,94,50,54,31,31,52,94,91,45,81,41,72,50,43,52,33,36,37,35,84,48,96,50,86,61,34,27,35,36,20,46,64,95,54,94,60,66,74,43,80,43,62,53,42,81,44,91,79,76,59,34,29,40,35,27,40,46,55,96,93,44,35,31,65,71,44,37,34,40,36,69,131

Mean predicted aligned error: 9.49 Å